Protein AF-A0A6A8QE96-F1 (afdb_monomer_lite)

Sequence (119 aa):
MLTERDLVWCDPDAQAREARRKAGLMLEDANACARARGVENLREAMAGGTNFAFETTLGASTIPRLLMDASATHDVMMGFCGLSSPEMDIERVALRVSQGGPSILRKRSAPTGPVPSPT

pLDDT: mean 83.98, std 14.88, range [41.59, 97.88]

Foldseek 3Di:
DQVVPPADEQELVVQLVVCCVPVVDDSVVSSVVSVVVVLVVLVVCLVVVHDHHYDDDPPDDSVVVSLVVSVVRDDDDDDDDDDPDPVVVVVVQVVCVVVVHDHDDDPDDPPPDDDDDDD

Radius of gyration: 18.38 Å; chains: 1; bounding box: 37×62×41 Å

Secondary structure (DSSP, 8-state):
--GGGT--EE-HHHHHHHHHHHH---HHHHHHHHHHHHHHHHHHHHHHT---EE----SSSHHHHHHHHHTTTS---------SSHHHHHHHHHHHHHTTPPP----PPP--SPPPPP-

Structure (mmCIF, N/CA/C/O backbone):
data_AF-A0A6A8QE96-F1
#
_entry.id   AF-A0A6A8QE96-F1
#
loop_
_atom_site.group_PDB
_atom_site.id
_atom_site.type_symbol
_atom_site.label_atom_id
_atom_site.label_alt_id
_atom_site.label_comp_id
_atom_site.label_asym_id
_atom_site.label_entity_id
_atom_site.label_seq_id
_atom_site.pdbx_PDB_ins_code
_atom_site.Cartn_x
_atom_site.Cartn_y
_atom_site.Cartn_z
_atom_site.occupancy
_atom_site.B_iso_or_equiv
_atom_site.auth_seq_id
_atom_site.auth_comp_id
_atom_site.auth_asym_id
_atom_site.auth_atom_id
_atom_site.pdbx_PDB_model_num
ATOM 1 N N . MET A 1 1 ? -18.312 2.160 -4.122 1.00 53.59 1 MET A N 1
ATOM 2 C CA . MET A 1 1 ? -17.586 1.193 -3.264 1.00 53.59 1 MET A CA 1
ATOM 3 C C . MET A 1 1 ? -16.350 1.757 -2.535 1.00 53.59 1 MET A C 1
ATOM 5 O O . MET A 1 1 ? -16.148 1.361 -1.398 1.00 53.59 1 MET A O 1
ATOM 9 N N . LEU A 1 2 ? -15.549 2.683 -3.097 1.00 52.28 2 LEU A N 1
ATOM 10 C CA . LEU A 1 2 ? -14.471 3.398 -2.357 1.00 52.28 2 LEU A CA 1
ATOM 11 C C . LEU A 1 2 ? -14.780 4.892 -2.138 1.00 52.28 2 LEU A C 1
ATOM 13 O O . LEU A 1 2 ? -14.574 5.414 -1.048 1.00 52.28 2 LEU A O 1
ATOM 17 N N . THR A 1 3 ? -15.372 5.550 -3.136 1.00 47.81 3 THR A N 1
ATOM 18 C CA . THR A 1 3 ? -15.841 6.948 -3.072 1.00 47.81 3 THR A CA 1
ATOM 19 C C . THR A 1 3 ? -17.068 7.160 -2.183 1.00 47.81 3 THR A C 1
ATOM 21 O O . THR A 1 3 ? -17.362 8.285 -1.816 1.00 47.81 3 THR A O 1
ATOM 24 N N . GLU A 1 4 ? -17.774 6.092 -1.805 1.00 47.28 4 GLU A N 1
ATOM 25 C CA . GLU A 1 4 ? -18.967 6.153 -0.941 1.00 47.28 4 GLU A CA 1
ATOM 26 C C . GLU A 1 4 ? -18.628 6.208 0.558 1.00 47.28 4 GLU A C 1
ATOM 28 O O . GLU A 1 4 ? -19.532 6.256 1.385 1.00 47.28 4 GLU A O 1
ATOM 33 N N . ARG A 1 5 ? -17.340 6.149 0.925 1.00 56.62 5 ARG A N 1
ATOM 34 C CA . ARG A 1 5 ? -16.883 6.081 2.324 1.00 56.62 5 ARG A CA 1
ATOM 35 C C . ARG A 1 5 ? -15.970 7.241 2.743 1.00 56.62 5 ARG A C 1
ATOM 37 O O . ARG A 1 5 ? -15.341 7.131 3.789 1.00 56.62 5 ARG A O 1
ATOM 44 N N . ASP A 1 6 ? -15.851 8.299 1.931 1.00 61.94 6 ASP A N 1
ATOM 45 C CA . ASP A 1 6 ? -14.913 9.420 2.152 1.00 61.94 6 ASP A CA 1
ATOM 46 C C . ASP A 1 6 ? -13.481 8.959 2.500 1.00 61.94 6 ASP A C 1
ATOM 48 O O . ASP A 1 6 ? -12.753 9.572 3.280 1.00 61.94 6 ASP A O 1
ATOM 52 N N . LEU A 1 7 ? -13.067 7.829 1.918 1.00 67.50 7 LEU A N 1
ATOM 53 C CA . LEU A 1 7 ? -11.761 7.233 2.152 1.00 67.50 7 LEU A CA 1
ATOM 54 C C . LEU A 1 7 ? -10.726 7.863 1.229 1.00 67.50 7 LEU A C 1
ATOM 56 O O . LEU A 1 7 ? -10.823 7.770 0.004 1.00 67.50 7 LEU A O 1
ATOM 60 N N . VAL A 1 8 ? -9.685 8.447 1.821 1.00 70.38 8 VAL A N 1
ATOM 61 C CA . VAL A 1 8 ? -8.501 8.874 1.075 1.00 70.38 8 VAL A CA 1
ATOM 62 C C . VAL A 1 8 ? -7.758 7.622 0.607 1.00 70.38 8 VAL A C 1
ATOM 64 O O . VAL A 1 8 ? -7.151 6.915 1.410 1.00 70.38 8 VAL A O 1
ATOM 67 N N . TRP A 1 9 ? -7.832 7.338 -0.694 1.00 84.12 9 TRP A N 1
ATOM 68 C CA . TRP A 1 9 ? -7.122 6.224 -1.320 1.00 84.12 9 TRP A CA 1
ATOM 69 C C . TRP A 1 9 ? -5.644 6.561 -1.530 1.00 84.12 9 TRP A C 1
ATOM 71 O O . TRP A 1 9 ? -5.294 7.525 -2.214 1.00 84.12 9 TRP A O 1
ATOM 81 N N . CYS A 1 10 ? -4.772 5.737 -0.962 1.00 85.88 10 CYS A N 1
ATOM 82 C CA . CYS A 1 10 ? -3.330 5.841 -1.100 1.00 85.88 10 CYS A CA 1
ATOM 83 C C . CYS A 1 10 ? -2.825 4.931 -2.233 1.00 85.88 10 CYS A C 1
ATOM 85 O O . CYS A 1 10 ? -2.615 3.733 -2.035 1.00 85.88 10 CYS A O 1
ATOM 87 N N . ASP A 1 11 ? -2.594 5.529 -3.405 1.00 89.25 11 ASP A N 1
ATOM 88 C CA . ASP A 1 11 ? -1.893 4.905 -4.535 1.00 89.25 11 ASP A CA 1
ATOM 89 C C . ASP A 1 11 ? -0.359 5.056 -4.355 1.00 89.25 11 ASP A C 1
ATOM 91 O O . ASP A 1 11 ? 0.161 6.181 -4.435 1.00 89.25 11 ASP A O 1
ATOM 95 N N . PRO A 1 12 ? 0.390 3.959 -4.119 1.00 88.25 12 PRO A N 1
ATOM 96 C CA . PRO A 1 12 ? 1.837 4.003 -3.930 1.00 88.25 12 PRO A CA 1
ATOM 97 C C . PRO A 1 12 ? 2.596 4.465 -5.186 1.00 88.25 12 PRO A C 1
ATOM 99 O O . PRO A 1 12 ? 3.640 5.107 -5.050 1.00 88.25 12 PRO A O 1
ATOM 102 N N . ASP A 1 13 ? 2.078 4.232 -6.395 1.00 89.19 13 ASP A N 1
ATOM 103 C CA . ASP A 1 13 ? 2.706 4.692 -7.639 1.00 89.19 13 ASP A CA 1
ATOM 104 C C . ASP A 1 13 ? 2.516 6.203 -7.827 1.00 89.19 13 ASP A C 1
ATOM 106 O O . ASP A 1 13 ? 3.425 6.908 -8.282 1.00 89.19 13 ASP A O 1
ATOM 110 N N . ALA A 1 14 ? 1.351 6.747 -7.458 1.00 90.50 14 ALA A N 1
ATOM 111 C CA . ALA A 1 14 ? 1.150 8.197 -7.396 1.00 90.50 14 ALA A CA 1
ATOM 112 C C . ALA A 1 14 ? 2.106 8.855 -6.391 1.00 90.50 14 ALA A C 1
ATOM 114 O O . ALA A 1 14 ? 2.737 9.863 -6.718 1.00 90.50 14 ALA A O 1
ATOM 115 N N . GLN A 1 15 ? 2.278 8.258 -5.209 1.00 90.38 15 GLN A N 1
ATOM 116 C CA . GLN A 1 15 ? 3.217 8.752 -4.199 1.00 90.38 15 GLN A CA 1
ATOM 117 C C . GLN A 1 15 ? 4.672 8.687 -4.669 1.00 90.38 15 GLN A C 1
ATOM 119 O O . GLN A 1 15 ? 5.411 9.657 -4.493 1.00 90.38 15 GLN A O 1
ATOM 124 N N . ALA A 1 16 ? 5.084 7.594 -5.314 1.00 91.19 16 ALA A N 1
ATOM 125 C CA . ALA A 1 16 ? 6.428 7.468 -5.863 1.00 91.19 16 ALA A CA 1
ATOM 126 C C . ALA A 1 16 ? 6.679 8.502 -6.971 1.00 91.19 16 ALA A C 1
ATOM 128 O O . ALA A 1 16 ? 7.696 9.196 -6.951 1.00 91.19 16 ALA A O 1
ATOM 129 N N . ARG A 1 17 ? 5.739 8.685 -7.911 1.00 91.19 17 ARG A N 1
ATOM 130 C CA . ARG A 1 17 ? 5.831 9.739 -8.942 1.00 91.19 17 ARG A CA 1
ATOM 131 C C . ARG A 1 17 ? 5.977 11.124 -8.322 1.00 91.19 17 ARG A C 1
ATOM 133 O O . ARG A 1 17 ? 6.803 11.915 -8.779 1.00 91.19 17 ARG A O 1
ATOM 140 N N . GLU A 1 18 ? 5.221 11.396 -7.266 1.00 90.25 18 GLU A N 1
ATOM 141 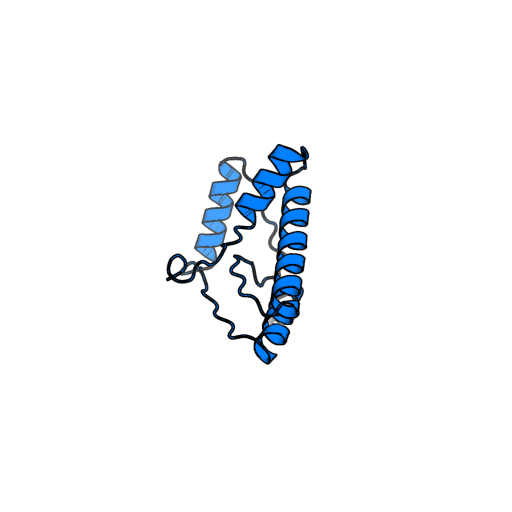C CA . GLU A 1 18 ? 5.283 12.675 -6.572 1.00 90.25 18 GLU A CA 1
ATOM 142 C C . GLU A 1 18 ? 6.615 12.893 -5.851 1.00 90.25 18 GLU A C 1
ATOM 144 O O . GLU A 1 18 ? 7.194 13.978 -5.934 1.00 90.25 18 GLU A O 1
ATOM 149 N N . ALA A 1 19 ? 7.144 11.856 -5.202 1.00 88.62 19 ALA A N 1
ATOM 150 C CA . ALA A 1 19 ? 8.448 11.895 -4.552 1.00 88.62 19 ALA A CA 1
ATOM 151 C C . ALA A 1 19 ? 9.576 12.152 -5.566 1.00 88.62 19 ALA A C 1
ATOM 153 O O . ALA A 1 19 ? 10.446 12.989 -5.323 1.00 88.62 19 ALA A O 1
ATOM 154 N N . ARG A 1 20 ? 9.520 11.524 -6.750 1.00 92.81 20 ARG A N 1
ATOM 155 C CA . ARG A 1 20 ? 10.454 11.821 -7.853 1.00 92.81 20 ARG A CA 1
ATOM 156 C C . ARG A 1 20 ? 10.345 13.270 -8.313 1.00 92.81 20 ARG A C 1
ATOM 158 O O . ARG A 1 20 ? 11.365 13.927 -8.485 1.00 92.81 20 ARG A O 1
ATOM 165 N N . ARG A 1 21 ? 9.120 13.773 -8.496 1.00 91.12 21 ARG A N 1
ATOM 166 C CA . ARG A 1 21 ? 8.869 15.143 -8.966 1.00 91.12 21 ARG A CA 1
ATOM 167 C C . ARG A 1 21 ? 9.376 16.196 -7.982 1.00 91.12 21 ARG A C 1
ATOM 169 O O . ARG A 1 21 ? 9.977 17.174 -8.406 1.00 91.12 21 ARG A O 1
ATOM 176 N N . LYS A 1 22 ? 9.117 16.010 -6.685 1.00 89.75 22 LYS A N 1
ATOM 177 C CA . LYS A 1 22 ? 9.444 16.993 -5.641 1.00 89.75 22 LYS A CA 1
ATOM 178 C C . LYS A 1 22 ? 10.896 16.945 -5.185 1.00 89.75 22 LYS A C 1
ATOM 180 O O . LYS A 1 22 ? 11.490 17.993 -4.969 1.00 89.75 22 LYS A O 1
ATOM 185 N N . ALA A 1 23 ? 11.440 15.746 -4.998 1.00 87.81 23 ALA A N 1
ATOM 186 C CA . ALA A 1 23 ? 12.750 15.550 -4.379 1.00 87.81 23 ALA A CA 1
ATOM 187 C C . ALA A 1 23 ? 13.829 15.089 -5.373 1.00 87.81 23 ALA A C 1
ATOM 189 O O . ALA A 1 23 ? 14.968 14.877 -4.973 1.00 87.81 23 ALA A O 1
ATOM 190 N N . GLY A 1 24 ? 13.494 14.920 -6.658 1.00 88.75 24 GLY A N 1
ATOM 191 C CA . GLY A 1 24 ? 14.450 14.481 -7.679 1.00 88.75 24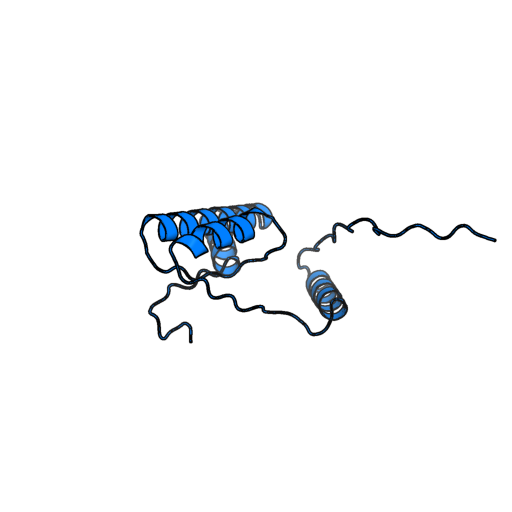 GLY A CA 1
ATOM 192 C C . GLY A 1 24 ? 14.953 13.050 -7.475 1.00 88.75 24 GLY A C 1
ATOM 193 O O . GLY A 1 24 ? 16.009 12.695 -7.990 1.00 88.75 24 GLY A O 1
ATOM 194 N N . LEU A 1 25 ? 14.222 12.234 -6.708 1.00 87.75 25 LEU A N 1
ATOM 195 C CA . LEU A 1 25 ? 14.648 10.885 -6.347 1.00 87.75 25 LEU A CA 1
ATOM 196 C C . LEU A 1 25 ? 14.713 9.955 -7.562 1.00 87.75 25 LEU A C 1
ATOM 198 O O . LEU A 1 25 ? 13.906 10.031 -8.500 1.00 87.75 25 LEU A O 1
ATOM 202 N N . MET A 1 26 ? 15.639 9.001 -7.489 1.00 89.44 26 MET A N 1
ATOM 203 C CA . MET A 1 26 ? 15.638 7.846 -8.375 1.00 89.44 26 MET A CA 1
ATOM 204 C C . MET A 1 26 ? 14.386 6.999 -8.127 1.00 89.44 26 MET A C 1
ATOM 206 O O . MET A 1 26 ? 13.758 7.063 -7.071 1.00 89.44 26 MET A O 1
ATOM 210 N N . LEU A 1 27 ? 13.992 6.204 -9.124 1.00 84.88 27 LEU A N 1
ATOM 211 C CA . LEU A 1 27 ? 12.753 5.424 -9.056 1.00 84.88 27 LEU A CA 1
ATOM 212 C C . LEU A 1 27 ? 12.726 4.463 -7.859 1.00 84.88 27 LEU A C 1
ATOM 214 O O . LEU A 1 27 ? 11.695 4.325 -7.208 1.00 84.88 27 LEU A O 1
ATOM 218 N N . GLU A 1 28 ? 13.847 3.808 -7.566 1.00 87.69 28 GLU A N 1
ATOM 219 C CA . GLU A 1 28 ? 13.944 2.860 -6.456 1.00 87.69 28 GLU A CA 1
ATOM 220 C C . GLU A 1 28 ? 13.768 3.545 -5.096 1.00 87.69 28 GLU A C 1
ATOM 222 O O . GLU A 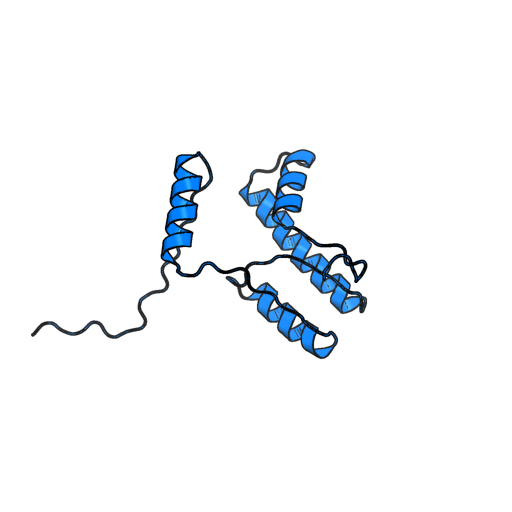1 28 ? 12.958 3.084 -4.289 1.00 87.69 28 GLU A O 1
ATOM 227 N N . ASP A 1 29 ? 14.434 4.682 -4.893 1.00 91.12 29 ASP A N 1
ATOM 228 C CA . ASP A 1 29 ? 14.328 5.483 -3.671 1.00 91.12 29 ASP A CA 1
ATOM 229 C C . ASP A 1 29 ? 12.922 6.054 -3.499 1.00 91.12 29 ASP A C 1
ATOM 231 O O . ASP A 1 29 ? 12.338 5.975 -2.422 1.00 91.12 29 ASP A O 1
ATOM 235 N N . ALA A 1 30 ? 12.323 6.558 -4.577 1.00 91.75 30 ALA A N 1
ATOM 236 C CA . ALA A 1 30 ? 10.951 7.048 -4.550 1.00 91.75 30 ALA A CA 1
ATOM 237 C C . ALA A 1 30 ? 9.949 5.943 -4.183 1.00 91.75 30 ALA A C 1
ATOM 239 O O . ALA A 1 30 ? 9.051 6.165 -3.369 1.00 91.75 30 ALA A O 1
ATOM 240 N N . ASN A 1 31 ? 10.132 4.738 -4.729 1.00 89.94 31 ASN A N 1
ATOM 241 C CA . ASN A 1 31 ? 9.330 3.574 -4.365 1.00 89.94 31 ASN A CA 1
ATOM 242 C C . ASN A 1 31 ? 9.570 3.157 -2.905 1.00 89.94 31 ASN A C 1
ATOM 244 O O . ASN A 1 31 ? 8.634 2.744 -2.222 1.00 89.94 31 ASN A O 1
ATOM 248 N N . ALA A 1 32 ? 10.806 3.250 -2.407 1.00 89.69 32 ALA A N 1
ATOM 249 C CA . ALA A 1 32 ? 11.121 2.980 -1.007 1.00 89.69 32 ALA A CA 1
ATOM 250 C C . ALA A 1 32 ? 10.439 3.985 -0.069 1.00 89.69 32 ALA A C 1
ATOM 252 O O . ALA A 1 32 ? 9.810 3.565 0.903 1.00 89.69 32 ALA A O 1
ATOM 253 N N . CYS A 1 33 ? 10.478 5.277 -0.399 1.00 91.44 33 CYS A N 1
ATOM 254 C CA . CYS A 1 33 ? 9.770 6.324 0.334 1.00 91.44 33 CYS A CA 1
ATOM 255 C C . CYS A 1 33 ? 8.254 6.097 0.337 1.00 91.44 33 CYS A C 1
ATOM 257 O O . CYS A 1 33 ? 7.639 6.166 1.398 1.00 91.44 33 CYS A O 1
ATOM 259 N N . ALA A 1 34 ? 7.651 5.774 -0.813 1.00 91.69 34 ALA A N 1
ATOM 260 C CA . ALA A 1 34 ? 6.218 5.485 -0.900 1.00 91.69 34 ALA A CA 1
ATOM 261 C C . ALA A 1 34 ? 5.824 4.286 -0.019 1.00 91.69 34 ALA A C 1
ATOM 263 O O . ALA A 1 34 ? 4.862 4.359 0.745 1.00 91.69 34 ALA A O 1
ATOM 264 N N . ARG A 1 35 ? 6.617 3.203 -0.038 1.00 90.62 35 ARG A N 1
ATOM 265 C CA . ARG A 1 35 ? 6.394 2.043 0.844 1.00 90.62 35 ARG A CA 1
ATOM 266 C C . ARG A 1 35 ? 6.499 2.407 2.324 1.00 90.62 35 ARG A C 1
ATOM 268 O O . ARG A 1 35 ? 5.637 2.003 3.100 1.00 90.62 35 ARG A O 1
ATOM 275 N N . ALA A 1 36 ? 7.540 3.143 2.716 1.00 92.38 36 ALA A N 1
ATOM 276 C CA . ALA A 1 36 ? 7.729 3.570 4.102 1.00 92.38 36 ALA A CA 1
ATOM 277 C C . ALA A 1 36 ? 6.547 4.425 4.577 1.00 92.38 36 ALA A C 1
ATOM 279 O O . ALA A 1 36 ? 5.964 4.143 5.623 1.00 92.38 36 ALA A O 1
ATOM 280 N N . ARG A 1 37 ? 6.114 5.380 3.746 1.00 92.62 37 ARG A N 1
ATOM 281 C CA . ARG A 1 37 ? 4.977 6.244 4.056 1.00 92.62 37 ARG A CA 1
ATOM 282 C C . ARG A 1 37 ? 3.660 5.476 4.162 1.00 92.62 37 ARG A C 1
ATOM 284 O O . ARG A 1 37 ? 2.867 5.756 5.052 1.00 92.62 37 ARG A O 1
ATOM 291 N N . GLY A 1 38 ? 3.426 4.487 3.299 1.00 92.19 38 GLY A N 1
ATOM 292 C CA . GLY A 1 38 ? 2.252 3.617 3.402 1.00 92.19 38 GLY A CA 1
ATOM 293 C C . GLY A 1 38 ? 2.202 2.845 4.727 1.00 92.19 38 GLY A C 1
ATOM 294 O O . GLY A 1 38 ? 1.144 2.749 5.346 1.00 92.19 38 GLY A O 1
ATOM 295 N N . VAL A 1 39 ? 3.352 2.347 5.201 1.00 94.56 39 VAL A N 1
ATOM 296 C CA . VAL A 1 39 ? 3.466 1.677 6.509 1.00 94.56 39 VAL A CA 1
ATOM 297 C C . VAL A 1 39 ? 3.198 2.642 7.666 1.00 94.56 39 VAL A C 1
ATOM 299 O O . VAL A 1 39 ? 2.516 2.268 8.619 1.00 94.56 39 VAL A O 1
ATOM 302 N N . GLU A 1 40 ? 3.730 3.863 7.604 1.00 95.19 40 GLU A N 1
ATOM 303 C CA . GLU A 1 40 ? 3.493 4.904 8.612 1.00 95.19 40 GLU A CA 1
ATOM 304 C C . GLU A 1 40 ? 2.013 5.279 8.689 1.00 95.19 40 GLU A C 1
ATOM 306 O O . GLU A 1 40 ? 1.424 5.177 9.761 1.00 95.19 40 GLU A O 1
ATOM 311 N N . ASN A 1 41 ? 1.388 5.587 7.551 1.00 93.81 41 ASN A N 1
ATOM 312 C CA . ASN A 1 41 ? -0.029 5.943 7.491 1.00 93.81 41 ASN A CA 1
ATOM 313 C C . ASN A 1 41 ? -0.930 4.824 8.046 1.00 93.81 41 ASN A C 1
ATOM 315 O O . ASN A 1 41 ? -1.892 5.103 8.756 1.00 93.81 41 ASN A O 1
ATOM 319 N N . LEU A 1 42 ? -0.615 3.551 7.762 1.00 95.31 42 LEU A N 1
ATOM 320 C CA . LEU A 1 42 ? -1.362 2.422 8.323 1.00 95.31 42 LEU A CA 1
ATOM 321 C C . LEU A 1 42 ? -1.249 2.377 9.853 1.00 95.31 42 LEU A C 1
ATOM 323 O O . LEU A 1 42 ? -2.247 2.182 10.540 1.00 95.31 42 LEU A O 1
ATOM 327 N N . ARG A 1 43 ? -0.047 2.586 10.401 1.00 96.56 43 ARG A N 1
ATOM 328 C CA . ARG A 1 43 ? 0.155 2.623 11.857 1.00 96.56 43 ARG A CA 1
ATOM 329 C C . ARG A 1 43 ? -0.558 3.802 12.507 1.00 96.56 43 ARG A C 1
ATOM 331 O O . ARG A 1 43 ? -1.142 3.629 13.570 1.00 96.56 43 ARG A O 1
ATOM 338 N N . GLU A 1 44 ? -0.515 4.974 11.881 1.00 95.75 44 GLU A N 1
ATOM 339 C CA . GLU A 1 44 ? -1.229 6.163 12.350 1.00 95.75 44 GLU A CA 1
ATOM 340 C C . GLU A 1 44 ? -2.740 5.930 12.371 1.00 95.75 44 GLU A C 1
ATOM 342 O O . GLU A 1 44 ? -3.388 6.253 13.363 1.00 95.75 44 GLU A O 1
ATOM 347 N N . ALA A 1 45 ? -3.290 5.298 11.332 1.00 94.38 45 ALA A N 1
ATOM 348 C CA . ALA A 1 45 ? -4.705 4.950 11.276 1.00 94.38 45 ALA A CA 1
ATOM 349 C C . ALA A 1 45 ? -5.099 3.965 12.385 1.00 94.38 45 ALA A C 1
ATOM 351 O O . ALA A 1 45 ? -6.052 4.210 13.122 1.00 94.38 45 ALA A O 1
ATOM 352 N N . MET A 1 46 ? -4.299 2.909 12.578 1.00 96.06 46 MET A N 1
ATOM 353 C CA . MET A 1 46 ? -4.502 1.941 13.659 1.00 96.06 46 MET A CA 1
ATOM 354 C C . MET A 1 46 ? -4.453 2.594 15.046 1.00 96.06 46 MET A C 1
ATOM 356 O O . MET A 1 46 ? -5.260 2.259 15.909 1.00 96.06 46 MET A O 1
ATOM 360 N N . ALA A 1 47 ? -3.508 3.511 15.272 1.00 97.00 47 ALA A N 1
ATOM 361 C CA . ALA A 1 47 ? -3.361 4.214 16.545 1.00 97.00 47 ALA A CA 1
ATOM 362 C C . ALA A 1 47 ? -4.471 5.251 16.775 1.00 97.00 47 ALA A C 1
ATOM 364 O O . ALA A 1 47 ? -4.894 5.458 17.910 1.00 97.00 47 ALA A O 1
ATOM 365 N N . GLY A 1 48 ? -4.935 5.901 15.707 1.00 95.50 48 GLY A N 1
ATOM 366 C CA . GLY A 1 48 ? -5.990 6.910 15.746 1.00 95.50 48 GLY A CA 1
ATOM 367 C C . GLY A 1 48 ? -7.410 6.346 15.711 1.00 95.50 48 GLY A C 1
ATOM 368 O O . GLY A 1 48 ? -8.352 7.113 15.895 1.00 95.50 48 GLY A O 1
ATOM 369 N N . GLY A 1 49 ? -7.584 5.045 15.456 1.00 94.69 49 GLY A N 1
ATOM 370 C CA . GLY A 1 49 ? -8.904 4.448 15.230 1.00 94.69 49 GLY A CA 1
ATOM 371 C C . GLY A 1 49 ? -9.598 5.012 13.987 1.00 94.69 49 GLY A C 1
ATOM 372 O O . GLY A 1 49 ? -10.821 5.148 13.970 1.00 94.69 49 GLY A O 1
ATOM 373 N N . THR A 1 50 ? -8.825 5.430 12.981 1.00 92.88 50 THR A N 1
ATOM 374 C CA . THR A 1 50 ? -9.340 6.055 11.759 1.00 92.88 50 THR A CA 1
ATOM 375 C C . THR A 1 50 ? -9.257 5.102 10.578 1.00 92.88 50 THR A C 1
ATOM 377 O O . THR A 1 50 ? -8.499 4.133 10.566 1.00 92.88 50 THR A O 1
ATOM 380 N N . ASN A 1 51 ? -10.056 5.373 9.548 1.00 92.81 51 ASN A N 1
ATOM 381 C CA . ASN A 1 51 ? -10.061 4.528 8.366 1.00 92.81 51 ASN A CA 1
ATOM 382 C C . ASN A 1 51 ? -8.905 4.883 7.420 1.00 92.81 51 ASN A C 1
ATOM 384 O O . ASN A 1 51 ? -8.629 6.059 7.176 1.00 92.81 51 ASN A O 1
ATOM 388 N N . PHE A 1 52 ? -8.291 3.867 6.811 1.00 93.19 52 PHE A N 1
ATOM 389 C CA . PHE A 1 52 ? -7.243 4.041 5.807 1.00 93.19 52 PHE A CA 1
ATOM 390 C C . PHE A 1 52 ? -7.413 3.044 4.662 1.00 93.19 52 PHE A C 1
ATOM 392 O O . PHE A 1 52 ? -7.610 1.852 4.888 1.00 93.19 52 PHE A O 1
ATOM 399 N N . ALA A 1 53 ? -7.335 3.538 3.426 1.00 93.31 53 ALA A N 1
ATOM 400 C CA . ALA A 1 53 ? -7.457 2.730 2.219 1.00 93.31 53 ALA A CA 1
ATOM 401 C C . ALA A 1 53 ? -6.206 2.906 1.358 1.00 93.31 53 ALA A C 1
ATOM 403 O O . ALA A 1 53 ? -5.793 4.030 1.074 1.00 93.31 53 ALA A O 1
ATOM 404 N N . PHE A 1 54 ? -5.587 1.804 0.947 1.00 92.50 54 PHE A N 1
ATOM 405 C CA . PHE A 1 54 ? -4.324 1.838 0.219 1.00 92.50 54 PHE A CA 1
ATOM 406 C C . PHE A 1 54 ? -4.142 0.605 -0.660 1.00 92.50 54 PHE A C 1
ATOM 408 O O . PHE A 1 54 ? -4.666 -0.469 -0.358 1.00 92.50 54 PHE A O 1
ATOM 415 N N . GLU A 1 55 ? -3.359 0.757 -1.726 1.00 92.25 55 GLU A N 1
ATOM 416 C CA . GLU A 1 55 ? -2.870 -0.372 -2.512 1.00 92.25 55 GLU A CA 1
ATOM 417 C C . GLU A 1 55 ? -1.557 -0.898 -1.937 1.00 92.25 55 GLU A C 1
ATOM 419 O O . GLU A 1 55 ? -0.701 -0.144 -1.466 1.00 92.25 55 GLU A O 1
ATOM 424 N N . THR A 1 56 ? -1.367 -2.213 -1.989 1.00 90.75 56 THR A N 1
ATOM 425 C CA . THR A 1 56 ? -0.127 -2.835 -1.543 1.00 90.75 56 THR A CA 1
ATOM 426 C C . THR A 1 56 ? 0.105 -4.178 -2.218 1.00 90.75 56 THR A C 1
ATOM 428 O O . THR A 1 56 ? -0.829 -4.859 -2.633 1.00 90.75 56 THR A O 1
ATOM 431 N N . THR A 1 57 ? 1.368 -4.594 -2.275 1.00 87.25 57 THR A N 1
ATOM 432 C CA . THR A 1 57 ? 1.734 -5.971 -2.613 1.00 87.25 57 THR A CA 1
ATOM 433 C C . THR A 1 57 ? 1.978 -6.757 -1.330 1.00 87.25 57 THR A C 1
ATOM 435 O O . THR A 1 57 ? 2.77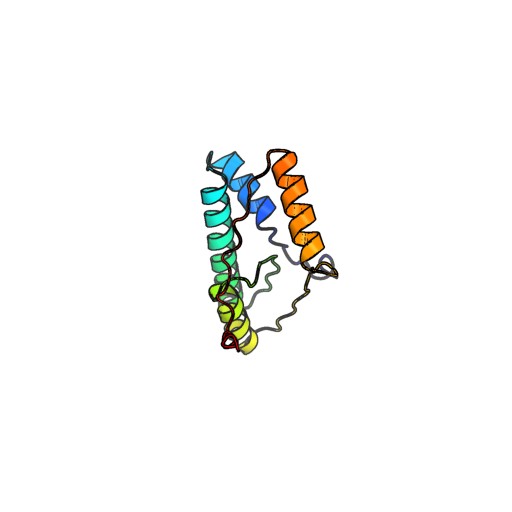5 -6.334 -0.492 1.00 87.25 57 THR A O 1
ATOM 438 N N . LEU A 1 58 ? 1.406 -7.953 -1.207 1.00 88.94 58 LEU A N 1
ATOM 439 C CA . LEU A 1 58 ? 1.625 -8.839 -0.053 1.00 88.94 58 LEU A CA 1
ATOM 440 C C . LEU A 1 58 ? 2.879 -9.728 -0.196 1.00 88.94 58 LEU A C 1
ATOM 442 O O . LEU A 1 58 ? 2.972 -10.787 0.414 1.00 88.94 58 LEU A O 1
ATOM 446 N N . G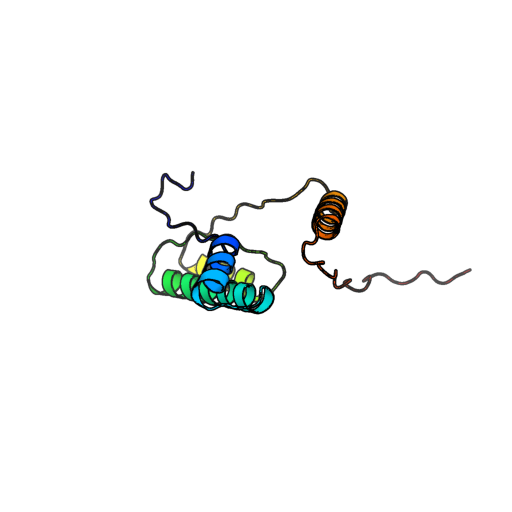LY A 1 59 ? 3.855 -9.313 -1.013 1.00 82.06 59 GLY A N 1
ATOM 447 C CA . GLY A 1 59 ? 5.075 -10.085 -1.296 1.00 82.06 59 GLY A CA 1
ATOM 448 C C . GLY A 1 59 ? 6.127 -10.078 -0.176 1.00 82.06 59 GLY A C 1
ATOM 449 O O . GLY A 1 59 ? 7.125 -10.786 -0.272 1.00 82.06 59 GLY A O 1
ATOM 450 N N . ALA A 1 60 ? 5.923 -9.281 0.875 1.00 86.06 60 ALA A N 1
ATOM 451 C CA . ALA A 1 60 ? 6.780 -9.195 2.058 1.00 86.06 60 ALA A CA 1
ATOM 452 C C . ALA A 1 60 ? 5.950 -9.396 3.335 1.00 86.06 60 ALA A C 1
ATOM 454 O O . ALA A 1 60 ? 4.726 -9.377 3.289 1.00 86.06 60 ALA A O 1
ATOM 455 N N . SER A 1 61 ? 6.599 -9.555 4.491 1.00 91.44 61 SER A N 1
ATOM 456 C CA . SER A 1 61 ? 5.914 -9.875 5.754 1.00 91.44 61 SER A CA 1
ATOM 457 C C . SER A 1 61 ? 5.331 -8.669 6.498 1.00 91.44 61 SER A C 1
ATOM 459 O O . SER A 1 61 ? 4.423 -8.838 7.309 1.00 91.44 61 SER A O 1
ATOM 461 N N . THR A 1 62 ? 5.822 -7.451 6.244 1.00 94.31 62 THR A N 1
ATOM 462 C CA . THR A 1 62 ? 5.464 -6.264 7.040 1.00 94.31 62 THR A CA 1
ATOM 463 C C . THR A 1 62 ? 3.980 -5.920 6.968 1.00 94.31 62 THR A C 1
ATOM 465 O O . THR A 1 62 ? 3.341 -5.805 8.010 1.00 94.31 62 THR A O 1
ATOM 468 N N . ILE A 1 63 ? 3.433 -5.761 5.759 1.00 95.12 63 ILE A N 1
ATOM 469 C CA . ILE A 1 63 ? 2.027 -5.384 5.570 1.00 95.12 63 ILE A CA 1
ATOM 470 C C . ILE A 1 63 ? 1.076 -6.500 6.023 1.00 95.12 63 ILE A C 1
ATOM 472 O O . ILE A 1 63 ? 0.200 -6.189 6.823 1.00 95.12 63 ILE A O 1
ATOM 476 N N . PRO A 1 64 ? 1.258 -7.785 5.640 1.00 95.50 64 PRO A N 1
ATOM 477 C CA . PRO A 1 64 ? 0.442 -8.872 6.183 1.00 95.50 64 PRO A CA 1
ATOM 478 C C . PRO A 1 64 ? 0.392 -8.886 7.711 1.00 95.50 64 PRO A C 1
ATOM 480 O O . PRO A 1 64 ? -0.680 -9.050 8.284 1.00 95.50 64 PRO A O 1
ATOM 483 N N . ARG A 1 65 ? 1.530 -8.659 8.383 1.00 96.94 65 ARG A N 1
ATOM 484 C CA . ARG A 1 65 ? 1.566 -8.602 9.847 1.00 96.94 65 ARG A CA 1
ATOM 485 C C . ARG A 1 65 ? 0.765 -7.432 10.405 1.00 96.94 65 ARG A C 1
ATOM 487 O O . ARG A 1 65 ? -0.032 -7.638 11.306 1.00 96.94 65 ARG A O 1
ATOM 494 N N . LEU A 1 66 ? 0.924 -6.238 9.837 1.00 97.00 66 LEU A N 1
ATOM 495 C CA . LEU A 1 66 ? 0.157 -5.066 10.265 1.00 97.00 66 LEU A CA 1
ATOM 496 C C . LEU A 1 66 ? -1.347 -5.230 10.021 1.00 97.00 66 LEU A C 1
ATOM 498 O O . LEU A 1 66 ? -2.133 -4.785 10.843 1.00 97.00 66 LEU A O 1
ATOM 502 N N . LEU A 1 67 ? -1.754 -5.889 8.934 1.00 96.62 67 LEU A N 1
ATOM 503 C CA . LEU A 1 67 ? -3.164 -6.191 8.680 1.00 96.62 67 LEU A CA 1
ATOM 504 C C . LEU A 1 67 ? -3.727 -7.193 9.698 1.00 96.62 67 LEU A C 1
ATOM 506 O O . LEU A 1 67 ? -4.849 -7.013 10.164 1.00 96.62 67 LEU A O 1
ATOM 510 N N . MET A 1 68 ? -2.948 -8.213 10.083 1.00 97.25 68 MET A N 1
ATOM 511 C CA . MET A 1 68 ? -3.327 -9.116 11.177 1.00 97.25 68 MET A CA 1
ATOM 512 C C . MET A 1 68 ? -3.464 -8.352 12.498 1.00 97.25 68 MET A C 1
ATOM 514 O O . MET A 1 68 ? -4.480 -8.493 13.172 1.00 97.25 68 MET A O 1
ATOM 518 N N . ASP A 1 69 ? -2.504 -7.490 12.833 1.00 97.88 69 ASP A N 1
ATOM 519 C CA . ASP A 1 69 ? -2.567 -6.667 14.045 1.00 97.88 69 ASP A CA 1
ATOM 520 C C . ASP A 1 69 ? -3.782 -5.714 14.019 1.00 97.88 69 ASP A C 1
ATOM 522 O O . ASP A 1 69 ? -4.485 -5.572 15.018 1.00 97.88 69 ASP A O 1
ATOM 526 N N . ALA A 1 70 ? -4.078 -5.100 12.867 1.00 97.31 70 ALA A N 1
ATOM 527 C CA . ALA A 1 70 ? -5.225 -4.209 12.689 1.00 97.31 70 ALA A CA 1
ATOM 528 C C . ALA A 1 70 ? -6.567 -4.930 12.857 1.00 97.31 70 ALA A C 1
ATOM 530 O O . ALA A 1 70 ? -7.501 -4.339 13.389 1.00 97.31 70 ALA A O 1
ATOM 531 N N . SER A 1 71 ? -6.658 -6.208 12.470 1.00 97.62 71 SER A N 1
ATOM 532 C CA . SER A 1 71 ? -7.894 -6.997 12.595 1.00 97.62 71 SER A CA 1
ATOM 533 C C . SER A 1 71 ? -8.375 -7.188 14.037 1.00 97.62 71 SER A C 1
ATOM 535 O O . SER A 1 71 ? -9.539 -7.506 14.261 1.00 97.62 71 SER A O 1
ATOM 537 N N . ALA A 1 72 ? -7.507 -6.960 15.029 1.00 97.31 72 ALA A N 1
ATOM 538 C CA . ALA A 1 72 ? -7.898 -6.986 16.434 1.00 97.31 72 ALA A CA 1
ATOM 539 C C . ALA A 1 72 ? -8.757 -5.776 16.848 1.00 97.31 72 ALA A C 1
ATOM 541 O O . ALA A 1 72 ? -9.426 -5.830 17.879 1.00 97.31 72 ALA A O 1
ATOM 542 N N . THR A 1 73 ? -8.717 -4.679 16.087 1.00 96.81 73 THR A N 1
ATOM 543 C CA . THR A 1 73 ? -9.371 -3.407 16.441 1.00 96.81 73 THR A CA 1
ATOM 544 C C . THR A 1 73 ? -10.180 -2.783 15.304 1.00 96.81 73 THR A C 1
ATOM 546 O O . THR A 1 73 ? -10.988 -1.897 15.566 1.00 96.81 73 THR A O 1
ATOM 549 N N . HIS A 1 74 ? -9.990 -3.235 14.064 1.00 96.06 74 HIS A N 1
ATOM 550 C CA . HIS A 1 74 ? -10.613 -2.689 12.861 1.00 96.06 74 HIS A CA 1
ATOM 551 C C . HIS A 1 74 ? -11.174 -3.800 11.975 1.00 96.06 74 HIS A C 1
ATOM 553 O O . HIS A 1 74 ? -10.623 -4.900 11.900 1.00 96.06 74 HIS A O 1
ATOM 559 N N . ASP A 1 75 ? -12.206 -3.464 11.204 1.00 95.62 75 ASP A N 1
ATOM 560 C CA . ASP A 1 75 ? -12.645 -4.292 10.087 1.00 95.62 75 ASP A CA 1
ATOM 561 C C . ASP A 1 75 ? -11.660 -4.166 8.919 1.00 95.62 75 ASP A C 1
ATOM 563 O O . ASP A 1 75 ? -11.465 -3.087 8.351 1.00 95.62 75 ASP A O 1
ATOM 567 N N . VAL A 1 76 ? -11.051 -5.285 8.526 1.00 95.06 76 VAL A N 1
ATOM 568 C CA . VAL A 1 76 ? -10.091 -5.332 7.418 1.00 95.06 76 VAL A CA 1
ATOM 569 C C . VAL A 1 76 ? -10.765 -5.907 6.176 1.00 95.06 76 VAL A C 1
ATOM 571 O O . VAL A 1 76 ? -11.092 -7.091 6.119 1.00 95.06 76 VAL A O 1
ATOM 574 N N . MET A 1 77 ? -10.933 -5.073 5.148 1.00 93.75 77 MET A N 1
ATOM 575 C CA . MET A 1 77 ? -11.439 -5.489 3.839 1.00 93.75 77 MET A CA 1
ATOM 576 C C . MET A 1 77 ? -10.303 -5.513 2.815 1.00 93.75 77 MET A C 1
ATOM 578 O O . MET A 1 77 ? -9.616 -4.513 2.620 1.00 93.75 77 MET A O 1
ATOM 582 N N . MET A 1 78 ? -10.123 -6.648 2.136 1.00 91.88 78 MET A N 1
ATOM 583 C CA . MET A 1 78 ? -9.096 -6.823 1.106 1.00 91.88 78 MET A CA 1
ATOM 584 C C . MET A 1 78 ? -9.727 -7.189 -0.235 1.00 91.88 78 MET A C 1
ATOM 586 O O . MET A 1 78 ? -10.491 -8.147 -0.330 1.00 91.88 78 MET A O 1
ATOM 590 N N . GLY A 1 79 ? -9.367 -6.440 -1.276 1.00 91.38 79 GLY A N 1
ATOM 591 C CA . GLY A 1 79 ? -9.627 -6.793 -2.669 1.00 91.38 79 GLY A CA 1
ATOM 592 C C . GLY A 1 79 ? -8.330 -7.239 -3.334 1.00 91.38 79 GLY A C 1
ATOM 593 O O . GLY A 1 79 ? -7.320 -6.547 -3.238 1.00 91.38 79 GLY A O 1
ATOM 594 N N . PHE A 1 80 ? -8.350 -8.390 -4.004 1.00 88.25 80 PHE A N 1
ATOM 595 C CA . PHE A 1 80 ? -7.197 -8.892 -4.745 1.00 88.25 80 PHE A CA 1
ATOM 596 C C . PHE A 1 80 ? -7.346 -8.570 -6.231 1.00 88.25 80 PHE A C 1
ATOM 598 O O . PHE A 1 80 ? -8.302 -9.003 -6.872 1.00 88.25 80 PHE A O 1
ATOM 605 N N . CYS A 1 81 ? -6.368 -7.854 -6.782 1.00 84.69 81 CYS A N 1
ATOM 606 C CA . CYS A 1 81 ? -6.251 -7.604 -8.215 1.00 84.69 81 CYS A CA 1
ATOM 607 C C . CYS A 1 81 ? -5.228 -8.583 -8.802 1.00 84.69 81 CYS A C 1
ATOM 609 O O . CYS A 1 81 ? -4.021 -8.361 -8.711 1.00 84.69 81 CYS A O 1
ATOM 611 N N . GLY A 1 82 ? -5.712 -9.692 -9.361 1.00 83.94 82 GLY A N 1
ATOM 612 C CA . GLY A 1 82 ? -4.888 -10.724 -9.993 1.00 83.94 82 GLY A CA 1
ATOM 613 C C . GLY A 1 82 ? -5.175 -10.867 -11.486 1.00 83.94 82 GLY A C 1
ATOM 614 O O . GLY A 1 82 ? -6.240 -10.485 -11.967 1.00 83.94 82 GLY A O 1
ATOM 615 N N . LEU A 1 83 ? -4.220 -11.444 -12.215 1.00 87.31 83 LEU A N 1
ATOM 616 C CA . LEU A 1 83 ? -4.428 -11.943 -13.576 1.00 87.31 83 LEU A CA 1
ATOM 617 C C . LEU A 1 83 ? -4.854 -13.418 -13.512 1.00 87.31 83 LEU A C 1
ATOM 619 O O . LEU A 1 83 ? -4.586 -14.095 -12.520 1.00 87.31 83 LEU A O 1
ATOM 623 N N . SER A 1 84 ? -5.495 -13.938 -14.564 1.00 89.25 84 SER A N 1
ATOM 624 C CA . SER A 1 84 ? -5.941 -15.342 -14.584 1.00 89.25 84 SER A CA 1
ATOM 625 C C . SER A 1 84 ? -4.803 -16.366 -14.686 1.00 89.25 84 SER A C 1
ATOM 627 O O . SER A 1 84 ? -5.048 -17.548 -14.454 1.00 89.25 84 SER A O 1
ATOM 629 N N . SER A 1 85 ? -3.566 -15.941 -14.970 1.00 89.88 85 SER A N 1
ATOM 630 C CA . SER A 1 85 ? -2.380 -16.794 -14.885 1.00 89.88 85 SER A CA 1
ATOM 631 C C . SER A 1 85 ? -1.096 -15.990 -14.600 1.00 89.88 85 SER A C 1
ATOM 633 O O . SER A 1 85 ? -1.024 -14.801 -14.938 1.00 89.88 85 SER A O 1
ATOM 635 N N . PRO A 1 86 ? -0.066 -16.613 -13.992 1.00 86.88 86 PRO A N 1
ATOM 636 C CA . PRO A 1 86 ? 1.250 -15.996 -13.796 1.00 86.88 86 PRO A CA 1
ATOM 637 C C . PRO A 1 86 ? 1.958 -15.616 -15.102 1.00 86.88 86 PRO A C 1
ATOM 639 O O . PRO A 1 86 ? 2.716 -14.648 -15.135 1.00 86.88 86 PRO A O 1
ATOM 642 N N . GLU A 1 87 ? 1.724 -16.365 -16.179 1.00 91.25 87 GLU A N 1
ATOM 643 C CA . GLU A 1 87 ? 2.347 -16.147 -17.489 1.00 91.25 87 GLU A CA 1
ATOM 644 C C . GLU A 1 87 ? 1.963 -14.782 -18.063 1.00 91.25 87 GLU A C 1
ATOM 646 O O . GLU A 1 87 ? 2.829 -14.073 -18.571 1.00 91.25 87 GLU A O 1
ATOM 651 N N . MET A 1 88 ? 0.713 -14.348 -17.885 1.00 91.19 88 MET A N 1
ATOM 652 C CA . MET A 1 88 ? 0.301 -13.007 -18.313 1.00 91.19 88 MET A CA 1
ATOM 653 C C . MET A 1 88 ? 1.009 -11.891 -17.543 1.00 91.19 88 MET A C 1
ATOM 655 O O . MET A 1 88 ? 1.250 -10.819 -18.097 1.00 91.19 88 MET A O 1
ATOM 659 N N . ASP A 1 89 ? 1.361 -12.112 -16.273 1.00 86.19 89 ASP A N 1
ATOM 660 C CA . ASP A 1 89 ? 2.144 -11.125 -15.526 1.00 86.19 89 ASP A CA 1
ATOM 661 C C . ASP A 1 89 ? 3.569 -11.030 -16.088 1.00 86.19 89 ASP A C 1
ATOM 663 O O . ASP A 1 89 ? 4.096 -9.933 -16.278 1.00 86.19 89 ASP A O 1
ATOM 667 N N . ILE A 1 90 ? 4.161 -12.174 -16.449 1.00 88.69 90 ILE A N 1
ATOM 668 C CA . ILE A 1 90 ? 5.473 -12.245 -17.108 1.00 88.69 90 ILE A CA 1
ATOM 669 C C . ILE A 1 90 ? 5.440 -11.523 -18.461 1.00 88.69 90 ILE A C 1
ATOM 671 O O . ILE A 1 90 ? 6.324 -10.710 -18.735 1.00 88.69 90 ILE A O 1
ATOM 675 N N . GLU A 1 91 ? 4.421 -11.767 -19.287 1.00 90.50 91 GLU A N 1
ATOM 676 C CA . GLU A 1 91 ? 4.241 -11.091 -20.579 1.00 90.50 91 GLU A CA 1
ATOM 677 C C . GLU A 1 91 ? 4.081 -9.578 -20.410 1.00 90.50 91 GLU A C 1
ATOM 679 O O . GLU A 1 91 ? 4.726 -8.797 -21.113 1.00 90.50 91 GLU A O 1
ATOM 684 N N . ARG A 1 92 ? 3.288 -9.143 -19.424 1.00 89.50 92 ARG A N 1
ATOM 685 C CA . ARG A 1 92 ? 3.094 -7.721 -19.110 1.00 89.50 92 ARG A CA 1
ATOM 686 C C . ARG A 1 92 ? 4.402 -7.045 -18.699 1.00 89.50 92 ARG A C 1
ATOM 688 O O . ARG A 1 92 ? 4.679 -5.921 -19.121 1.00 89.50 92 ARG A O 1
ATOM 695 N N . VAL A 1 93 ? 5.227 -7.722 -17.900 1.00 88.81 93 VAL A N 1
ATOM 696 C CA . VAL A 1 93 ? 6.562 -7.237 -17.525 1.00 88.81 93 VAL A CA 1
ATOM 697 C C . VAL A 1 93 ? 7.477 -7.172 -18.741 1.00 88.81 93 VAL A C 1
ATOM 699 O O . VAL A 1 93 ? 8.151 -6.160 -18.923 1.00 88.81 93 VAL A O 1
ATOM 702 N N . ALA A 1 94 ? 7.495 -8.210 -19.579 1.00 89.44 94 ALA A N 1
ATOM 703 C CA . ALA A 1 94 ? 8.313 -8.244 -20.787 1.00 89.44 94 ALA A CA 1
ATOM 704 C C . ALA A 1 94 ? 7.952 -7.092 -21.738 1.00 89.44 94 ALA A C 1
ATOM 706 O O . ALA A 1 94 ? 8.843 -6.381 -22.205 1.00 89.44 94 ALA A O 1
ATOM 707 N N . LEU A 1 95 ? 6.655 -6.836 -21.942 1.00 91.81 95 LEU A N 1
ATOM 708 C CA . LEU A 1 95 ? 6.172 -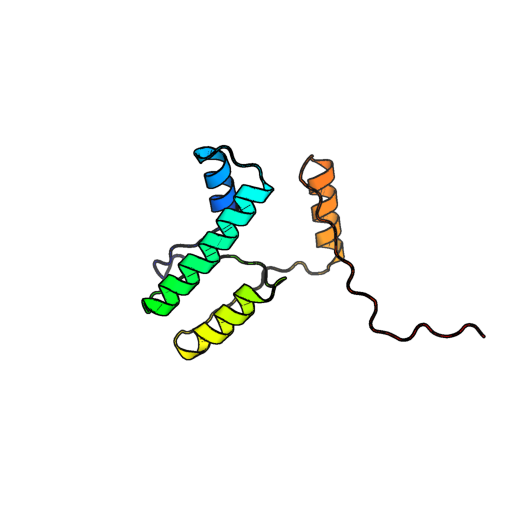5.701 -22.725 1.00 91.81 95 LEU A CA 1
ATOM 709 C C . LEU A 1 95 ? 6.642 -4.370 -22.123 1.00 91.81 95 LEU A C 1
ATOM 711 O O . LEU A 1 95 ? 7.226 -3.554 -22.835 1.00 91.81 95 LEU A O 1
ATOM 715 N N . ARG A 1 96 ? 6.477 -4.174 -20.808 1.00 88.69 96 ARG A N 1
ATOM 716 C CA . ARG A 1 96 ? 6.958 -2.968 -20.112 1.00 88.69 96 ARG A CA 1
ATOM 717 C C . ARG A 1 96 ? 8.463 -2.758 -20.297 1.00 88.69 96 ARG A C 1
ATOM 719 O O . ARG A 1 96 ? 8.894 -1.634 -20.537 1.00 88.69 96 ARG A O 1
ATOM 726 N N . VAL A 1 97 ? 9.259 -3.820 -20.182 1.00 90.00 97 VAL A N 1
ATOM 727 C CA . VAL A 1 97 ? 10.717 -3.759 -20.367 1.00 90.00 97 VAL A CA 1
ATOM 728 C C . VAL A 1 97 ? 11.068 -3.405 -21.810 1.00 90.00 97 VAL A C 1
ATOM 730 O O . VAL A 1 97 ? 11.919 -2.548 -22.029 1.00 90.00 97 VAL A O 1
ATOM 733 N N . SER A 1 98 ? 10.373 -3.987 -22.793 1.00 89.62 98 SER A N 1
ATOM 734 C CA . SER A 1 98 ? 10.574 -3.661 -24.214 1.00 89.62 98 SER A CA 1
ATOM 735 C C . SER A 1 98 ? 10.291 -2.185 -24.537 1.00 89.62 98 SER A C 1
ATOM 737 O O . SER A 1 98 ? 10.902 -1.620 -25.438 1.00 89.62 98 SER A O 1
ATOM 739 N N . GLN A 1 99 ? 9.428 -1.540 -23.747 1.00 90.69 99 GLN A N 1
ATOM 740 C CA . GLN A 1 99 ? 9.100 -0.112 -23.824 1.00 90.69 99 GLN A CA 1
ATOM 741 C C . GLN A 1 99 ? 10.041 0.785 -22.991 1.00 90.69 99 GLN A C 1
ATOM 743 O O . GLN A 1 99 ? 9.758 1.966 -22.801 1.00 90.69 99 GLN A O 1
ATOM 748 N N . GLY A 1 100 ? 11.153 0.249 -22.476 1.00 83.19 100 GLY A N 1
ATOM 749 C CA . GLY A 1 100 ? 12.135 0.998 -21.682 1.00 83.19 100 GLY A CA 1
ATOM 750 C C . GLY A 1 100 ? 11.795 1.122 -20.193 1.00 83.19 100 GLY A C 1
ATOM 751 O O . GLY A 1 100 ? 12.453 1.869 -19.469 1.00 83.19 100 GLY A O 1
ATOM 752 N N . GLY A 1 101 ? 10.780 0.403 -19.710 1.00 79.25 101 GLY A N 1
ATOM 753 C CA . GLY A 1 101 ? 10.480 0.320 -18.285 1.00 79.25 101 GLY A CA 1
ATOM 754 C C . GLY A 1 101 ? 11.433 -0.614 -17.522 1.00 79.25 101 GLY A C 1
ATOM 755 O O . GLY A 1 101 ? 12.125 -1.443 -18.114 1.00 79.25 101 GLY A O 1
ATOM 756 N N . PRO A 1 102 ? 11.474 -0.521 -16.182 1.00 75.12 102 PRO A N 1
ATOM 757 C CA . PRO A 1 102 ? 12.386 -1.316 -15.367 1.00 75.12 102 PRO A CA 1
ATOM 758 C C . PRO A 1 102 ? 12.016 -2.807 -15.377 1.00 75.12 102 PRO A C 1
ATOM 760 O O . PRO A 1 102 ? 10.837 -3.176 -15.309 1.00 75.12 102 PRO A O 1
ATOM 763 N N . SER A 1 103 ? 13.029 -3.673 -15.408 1.00 78.00 103 SER A N 1
ATOM 764 C CA . SER A 1 103 ? 12.857 -5.120 -15.228 1.00 78.00 103 SER A CA 1
ATOM 765 C C . SER A 1 103 ? 12.612 -5.462 -13.759 1.00 78.00 103 SER A C 1
ATOM 767 O O . SER A 1 103 ? 13.168 -4.821 -12.868 1.00 78.00 103 SER A O 1
ATOM 769 N N . ILE A 1 104 ? 11.788 -6.480 -13.500 1.00 71.06 104 ILE A N 1
ATOM 770 C CA . ILE A 1 104 ? 11.642 -7.071 -12.167 1.00 71.06 104 ILE A CA 1
ATOM 771 C C . ILE A 1 104 ? 12.277 -8.459 -12.165 1.00 71.06 104 ILE A C 1
ATOM 773 O O . ILE A 1 104 ? 11.799 -9.390 -12.809 1.00 71.06 104 ILE A O 1
ATOM 777 N N . LEU A 1 105 ? 13.388 -8.603 -11.444 1.00 61.62 105 LEU A N 1
ATOM 778 C CA . LEU A 1 105 ? 14.031 -9.900 -11.261 1.00 61.62 105 LEU A CA 1
ATOM 779 C C . LEU A 1 105 ? 13.161 -10.766 -10.346 1.00 61.62 105 LEU A C 1
ATOM 781 O O . LEU A 1 105 ? 12.996 -10.472 -9.161 1.00 61.62 105 LEU A O 1
ATOM 785 N N . ARG A 1 106 ? 12.636 -11.876 -10.871 1.00 57.75 106 ARG A N 1
ATOM 786 C CA . ARG A 1 106 ? 11.997 -12.902 -10.044 1.00 57.75 106 ARG A CA 1
ATOM 787 C C . ARG A 1 106 ? 13.058 -13.552 -9.155 1.00 57.75 106 ARG A C 1
ATOM 789 O O . ARG A 1 106 ? 13.893 -14.310 -9.648 1.00 57.75 106 ARG A O 1
ATOM 796 N N . LYS A 1 107 ? 12.999 -13.340 -7.836 1.00 49.91 107 LYS A N 1
ATOM 797 C CA . LYS A 1 107 ? 13.673 -14.251 -6.898 1.00 49.91 107 LYS A CA 1
ATOM 798 C C . LYS A 1 107 ? 12.931 -15.585 -6.946 1.00 49.91 107 LYS A C 1
ATOM 800 O O . LYS A 1 107 ? 11.789 -15.686 -6.510 1.00 49.91 107 LYS A O 1
ATOM 805 N N . ARG A 1 108 ? 13.549 -16.598 -7.552 1.00 43.91 108 ARG A N 1
ATOM 806 C CA . ARG A 1 108 ? 13.018 -17.964 -7.576 1.00 43.91 108 ARG A CA 1
ATOM 807 C C . ARG A 1 108 ? 13.054 -18.501 -6.142 1.00 43.91 108 ARG A C 1
ATOM 809 O O . ARG A 1 108 ? 14.136 -18.635 -5.580 1.00 43.91 108 ARG A O 1
ATOM 816 N N . SER A 1 109 ? 11.902 -18.804 -5.552 1.00 46.78 109 SER A N 1
ATOM 817 C CA . SER A 1 109 ? 11.849 -19.732 -4.421 1.00 46.78 109 SER A CA 1
ATOM 818 C C . SER A 1 109 ? 12.365 -21.086 -4.910 1.00 46.78 109 SER A C 1
ATOM 820 O O . SER A 1 109 ? 11.958 -21.558 -5.976 1.00 46.78 109 SER A O 1
ATOM 822 N N . ALA A 1 110 ? 13.329 -21.665 -4.190 1.00 41.59 110 ALA A N 1
ATOM 823 C CA . ALA A 1 110 ? 13.861 -22.984 -4.514 1.00 41.59 110 ALA A CA 1
ATOM 824 C C . ALA A 1 110 ? 12.705 -24.000 -4.581 1.00 41.59 110 ALA A C 1
ATOM 826 O O . ALA A 1 110 ? 11.780 -23.901 -3.771 1.00 41.59 110 ALA A O 1
ATOM 827 N N . PRO A 1 111 ? 12.715 -24.950 -5.532 1.00 46.78 111 PRO A N 1
ATOM 828 C CA . PRO A 1 111 ? 11.708 -25.998 -5.560 1.00 46.78 111 PRO A CA 1
ATOM 829 C C . PRO A 1 111 ? 11.782 -26.807 -4.257 1.00 46.78 111 PRO A C 1
ATOM 831 O O . PRO A 1 111 ? 12.754 -27.512 -4.004 1.00 46.78 111 PRO A O 1
ATOM 834 N N . THR A 1 112 ? 10.753 -26.699 -3.418 1.00 49.44 112 THR A N 1
ATOM 835 C CA . THR A 1 112 ? 10.502 -27.612 -2.297 1.00 49.44 112 THR A CA 1
ATOM 836 C C . THR A 1 112 ? 9.911 -28.901 -2.853 1.00 49.44 112 THR A C 1
ATOM 838 O O . THR A 1 112 ? 8.703 -29.109 -2.831 1.00 49.44 112 THR A O 1
ATOM 841 N N . GLY A 1 113 ? 10.767 -29.743 -3.421 1.00 57.34 113 GLY A N 1
ATOM 842 C CA . GLY A 1 113 ? 10.408 -31.081 -3.874 1.00 57.34 113 GLY A CA 1
ATOM 843 C C . GLY A 1 113 ? 11.670 -31.914 -4.087 1.00 57.34 113 GLY A C 1
ATOM 844 O O . GLY A 1 113 ? 12.663 -31.371 -4.577 1.00 57.34 113 GLY A O 1
ATOM 845 N N . PRO A 1 114 ? 11.681 -33.198 -3.692 1.00 60.69 114 PRO A N 1
ATOM 846 C CA . PRO A 1 114 ? 12.837 -34.050 -3.913 1.00 60.69 114 PRO A CA 1
ATOM 847 C C . PRO A 1 114 ? 13.077 -34.205 -5.417 1.00 60.69 114 PRO A C 1
ATOM 849 O O . PRO A 1 114 ? 12.165 -34.520 -6.180 1.00 60.69 114 PRO A O 1
ATOM 852 N N . VAL A 1 115 ? 14.320 -33.964 -5.833 1.00 61.03 115 VAL A N 1
ATOM 853 C CA . VAL A 1 115 ? 14.795 -34.268 -7.184 1.00 61.03 115 VAL A CA 1
ATOM 854 C C . VAL A 1 115 ? 14.724 -35.792 -7.353 1.00 61.03 115 VAL A C 1
ATOM 856 O O . VAL A 1 115 ? 15.365 -36.492 -6.566 1.00 61.03 115 VAL A O 1
ATOM 859 N N . PRO A 1 116 ? 13.950 -36.339 -8.308 1.00 59.44 116 PRO A N 1
ATOM 860 C CA . PRO A 1 116 ? 13.926 -37.778 -8.523 1.00 59.44 116 PRO A CA 1
ATOM 861 C C . PRO A 1 116 ? 15.295 -38.243 -9.027 1.00 59.44 116 PRO A C 1
ATOM 863 O O . PRO A 1 116 ? 15.872 -37.655 -9.944 1.00 59.44 116 PRO A O 1
ATOM 866 N N . SER A 1 117 ? 15.824 -39.285 -8.389 1.00 57.16 117 SER A N 1
ATOM 867 C CA . SER A 1 117 ? 17.083 -39.924 -8.766 1.00 57.16 117 SER A CA 1
ATOM 868 C C . SER A 1 117 ? 16.956 -40.579 -10.149 1.00 57.16 117 SER A C 1
ATOM 870 O O . SER A 1 117 ? 15.933 -41.218 -10.410 1.00 57.16 117 SER A O 1
ATOM 872 N N . PRO A 1 118 ? 17.956 -40.446 -11.039 1.00 64.44 118 PRO A N 1
ATOM 873 C CA . PRO A 1 118 ? 17.941 -41.143 -12.318 1.00 64.44 118 PRO A CA 1
ATOM 874 C C . PRO A 1 118 ? 18.099 -42.652 -12.096 1.00 64.44 118 PRO A C 1
ATOM 876 O O . PRO A 1 118 ? 18.881 -43.079 -11.243 1.00 64.44 118 PRO A O 1
ATOM 879 N N . THR A 1 119 ? 17.306 -43.421 -12.842 1.00 66.75 119 THR A N 1
ATOM 880 C CA . THR A 1 119 ? 17.358 -44.890 -12.924 1.00 66.75 119 THR A CA 1
ATOM 881 C C . THR A 1 119 ? 18.435 -45.333 -13.901 1.00 66.75 119 THR A C 1
ATOM 883 O O . THR A 1 119 ? 18.663 -44.592 -14.885 1.00 66.75 119 THR A O 1
#